Protein AF-A0A7J4FAZ5-F1 (afdb_monomer_lite)

Structure (mmCIF, N/CA/C/O backbone):
data_AF-A0A7J4FAZ5-F1
#
_entry.id   AF-A0A7J4FAZ5-F1
#
loop_
_atom_site.group_PDB
_atom_site.id
_atom_site.type_symbol
_atom_site.label_atom_id
_atom_site.label_alt_id
_atom_site.label_comp_id
_atom_site.label_asym_id
_atom_site.label_entity_id
_atom_site.label_seq_id
_atom_site.pdbx_PDB_ins_code
_atom_site.Cartn_x
_atom_site.Cartn_y
_atom_site.Cartn_z
_atom_site.occupancy
_atom_site.B_iso_or_equiv
_atom_site.auth_seq_id
_atom_site.auth_comp_id
_atom_site.auth_asym_id
_atom_site.auth_atom_id
_atom_site.pdbx_PDB_model_num
ATOM 1 N N . MET A 1 1 ? 3.117 0.063 7.610 1.00 90.06 1 MET A N 1
ATOM 2 C CA . MET A 1 1 ? 2.923 0.483 6.200 1.00 90.06 1 MET A CA 1
ATOM 3 C C . MET A 1 1 ? 2.628 -0.743 5.355 1.00 90.06 1 MET A C 1
ATOM 5 O O . MET A 1 1 ? 3.295 -1.752 5.536 1.00 90.06 1 MET A O 1
ATOM 9 N N . ILE A 1 2 ? 1.661 -0.651 4.447 1.00 95.69 2 ILE A N 1
ATOM 10 C CA . ILE A 1 2 ? 1.267 -1.708 3.516 1.00 95.69 2 ILE A CA 1
ATOM 11 C C . ILE A 1 2 ? 1.658 -1.261 2.105 1.00 95.69 2 ILE A C 1
ATOM 13 O O . ILE A 1 2 ? 1.281 -0.170 1.677 1.00 95.69 2 ILE A O 1
ATOM 17 N N . LYS A 1 3 ? 2.411 -2.098 1.382 1.00 94.56 3 LYS A N 1
ATOM 18 C CA . LYS A 1 3 ? 2.817 -1.839 -0.007 1.00 94.56 3 LY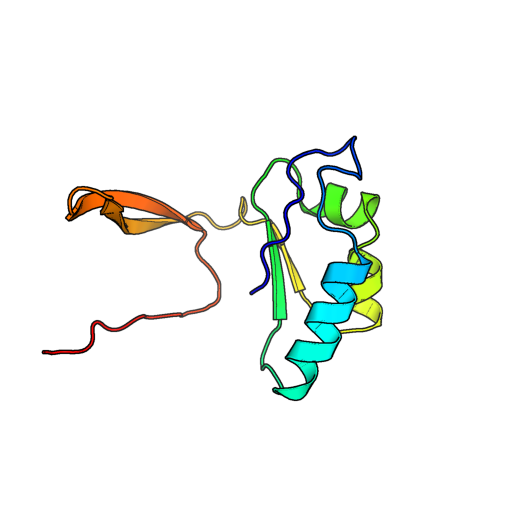S A CA 1
ATOM 19 C C . LYS A 1 3 ? 2.122 -2.825 -0.957 1.00 94.56 3 LYS A C 1
ATOM 21 O O . LYS A 1 3 ? 2.682 -3.893 -1.216 1.00 94.56 3 LYS A O 1
ATOM 26 N N . PRO A 1 4 ? 0.897 -2.534 -1.432 1.00 95.62 4 PRO A N 1
ATOM 27 C CA . PRO A 1 4 ? 0.180 -3.432 -2.333 1.00 95.62 4 PRO A CA 1
ATOM 28 C C . PRO A 1 4 ? 0.878 -3.493 -3.694 1.00 95.62 4 PRO A C 1
ATOM 30 O O . PRO A 1 4 ? 1.552 -2.552 -4.101 1.00 95.62 4 PRO A O 1
ATOM 33 N N . ASN A 1 5 ? 0.690 -4.579 -4.439 1.00 94.44 5 ASN A N 1
ATOM 34 C CA . ASN A 1 5 ? 1.174 -4.630 -5.812 1.00 94.44 5 ASN A CA 1
ATOM 35 C C . ASN A 1 5 ? 0.174 -3.917 -6.736 1.00 94.44 5 ASN A C 1
ATOM 37 O O . ASN A 1 5 ? -0.907 -4.449 -6.981 1.00 94.44 5 ASN A O 1
ATOM 41 N N . VAL A 1 6 ? 0.530 -2.736 -7.258 1.00 92.00 6 VAL A N 1
ATOM 42 C CA . VAL A 1 6 ? -0.288 -1.969 -8.226 1.00 92.00 6 VAL A CA 1
ATOM 43 C C . VAL A 1 6 ? 0.553 -1.415 -9.392 1.00 92.00 6 VAL A C 1
ATOM 45 O O . VAL A 1 6 ? 0.458 -0.264 -9.816 1.00 92.00 6 VAL A O 1
ATOM 48 N N . VAL A 1 7 ? 1.439 -2.258 -9.922 1.00 88.56 7 VAL A N 1
ATOM 49 C CA . VAL A 1 7 ? 2.384 -1.878 -10.987 1.00 88.56 7 VAL A CA 1
ATOM 50 C C . VAL A 1 7 ? 1.697 -1.723 -12.350 1.00 88.56 7 VAL A C 1
ATOM 52 O O . VAL A 1 7 ? 2.061 -0.832 -13.120 1.00 88.56 7 VAL A O 1
ATOM 55 N N . VAL A 1 8 ? 0.700 -2.566 -12.638 1.00 87.44 8 VAL A N 1
ATOM 56 C CA . VAL A 1 8 ? -0.033 -2.601 -13.913 1.00 87.44 8 VAL A CA 1
ATOM 57 C C . VAL A 1 8 ? -1.383 -1.902 -13.749 1.00 87.44 8 VAL A C 1
ATOM 59 O O . VAL A 1 8 ? -2.134 -2.210 -12.832 1.00 87.44 8 VAL A O 1
ATOM 62 N N . ASP A 1 9 ? -1.715 -0.973 -14.641 1.00 84.44 9 ASP A N 1
ATOM 63 C CA . ASP A 1 9 ? -2.941 -0.159 -14.580 1.00 84.44 9 ASP A CA 1
ATOM 64 C C . ASP A 1 9 ? -4.143 -0.772 -15.315 1.00 84.44 9 ASP A C 1
ATOM 66 O O . ASP A 1 9 ? -5.285 -0.444 -14.999 1.00 84.44 9 ASP A O 1
ATOM 70 N N . GLN A 1 10 ? -3.913 -1.688 -16.258 1.00 86.00 10 GLN A N 1
ATOM 71 C CA . GLN A 1 10 ? -4.970 -2.245 -17.116 1.00 86.00 10 GLN A CA 1
ATOM 72 C C . GLN A 1 10 ? -5.368 -3.693 -16.798 1.00 86.00 10 GLN A C 1
ATOM 74 O O . GLN A 1 10 ? -6.367 -4.181 -17.324 1.00 86.00 10 GLN A O 1
ATOM 79 N N . ASN A 1 11 ? -4.624 -4.395 -15.940 1.00 89.50 11 ASN A N 1
ATOM 80 C CA . ASN A 1 11 ? -4.872 -5.806 -15.643 1.00 89.50 11 ASN A CA 1
ATOM 81 C C . ASN A 1 11 ? -5.142 -6.032 -14.152 1.00 89.50 11 ASN A C 1
ATOM 83 O O . ASN A 1 11 ? -4.213 -6.140 -13.355 1.00 89.50 11 ASN A O 1
ATOM 87 N N . ARG A 1 12 ? -6.423 -6.184 -13.789 1.00 87.69 12 ARG A N 1
ATOM 88 C CA . ARG A 1 12 ? -6.855 -6.454 -12.405 1.00 87.69 12 ARG A CA 1
ATOM 89 C C . ARG A 1 12 ? -6.281 -7.751 -11.828 1.00 87.69 12 ARG A C 1
ATOM 91 O O . ARG A 1 12 ? -6.104 -7.824 -10.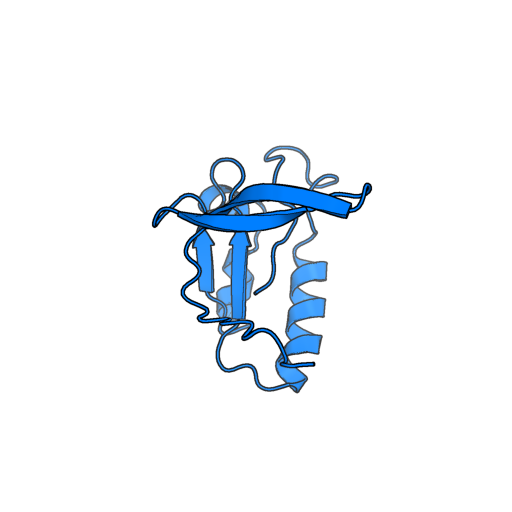621 1.00 87.69 12 ARG A O 1
ATOM 98 N N . LEU A 1 13 ? -5.958 -8.745 -12.660 1.00 92.00 13 LEU A N 1
ATOM 99 C CA . LEU A 1 13 ? -5.355 -10.006 -12.203 1.00 92.00 13 LEU A CA 1
ATOM 100 C C . LEU A 1 13 ? -3.886 -9.842 -11.785 1.00 92.00 13 LEU A C 1
ATOM 102 O O . LEU A 1 13 ? -3.345 -10.704 -11.101 1.00 92.00 13 LEU A O 1
ATOM 106 N N . ALA A 1 14 ? -3.242 -8.746 -12.193 1.00 92.88 14 ALA A N 1
ATOM 107 C CA . ALA A 1 14 ? -1.864 -8.415 -11.841 1.00 92.88 14 ALA A CA 1
ATOM 108 C C . ALA A 1 14 ? -1.776 -7.389 -10.695 1.00 92.88 14 ALA A C 1
ATOM 110 O O . ALA A 1 14 ? -0.706 -6.829 -10.463 1.00 92.88 14 ALA A O 1
ATOM 111 N N . VAL A 1 15 ? -2.884 -7.120 -9.999 1.00 94.75 15 VAL A N 1
ATOM 112 C CA . VAL A 1 15 ? -2.984 -6.125 -8.924 1.00 94.75 15 VAL A CA 1
ATOM 113 C C . VAL A 1 15 ? -3.552 -6.786 -7.673 1.00 94.75 15 VAL A C 1
ATOM 115 O O . VAL A 1 15 ? -4.418 -7.654 -7.759 1.00 94.75 15 VAL A O 1
ATOM 118 N N . THR A 1 16 ? -3.071 -6.390 -6.494 1.00 96.25 16 THR A N 1
ATOM 119 C CA . THR A 1 16 ? -3.658 -6.839 -5.225 1.00 96.25 16 THR A CA 1
ATOM 120 C C . THR A 1 16 ? -5.144 -6.456 -5.197 1.00 96.25 16 THR A C 1
ATOM 122 O O . THR A 1 16 ? -5.506 -5.306 -5.442 1.00 96.25 16 THR A O 1
ATOM 125 N N . HIS A 1 17 ? -6.047 -7.398 -4.934 1.00 96.25 17 HIS A N 1
ATOM 126 C CA . HIS A 1 17 ? -7.473 -7.065 -4.909 1.00 96.25 17 HIS A CA 1
ATOM 127 C C . HIS A 1 17 ? -7.801 -6.160 -3.710 1.00 96.25 17 HIS A C 1
ATOM 129 O O . HIS A 1 17 ? -7.219 -6.328 -2.638 1.00 96.25 17 HIS A O 1
ATOM 135 N N . VAL A 1 18 ? -8.750 -5.230 -3.865 1.00 96.69 18 VAL A N 1
ATOM 136 C CA . VAL A 1 18 ? -9.151 -4.313 -2.778 1.00 96.69 18 VAL A CA 1
ATOM 137 C C . VAL A 1 18 ? -9.653 -5.070 -1.545 1.00 96.69 18 VAL A C 1
ATOM 139 O O . VAL A 1 18 ? -9.344 -4.687 -0.424 1.00 96.69 18 VAL A O 1
ATOM 142 N N . ASP A 1 19 ? -10.328 -6.203 -1.740 1.00 97.44 19 ASP A N 1
ATOM 143 C CA . ASP A 1 19 ? -10.825 -7.023 -0.627 1.00 97.44 19 ASP A CA 1
ATOM 144 C C . ASP A 1 19 ? -9.703 -7.715 0.152 1.00 97.44 19 ASP A C 1
ATOM 146 O O . ASP A 1 19 ? -9.837 -7.924 1.352 1.00 97.44 19 ASP A O 1
ATOM 150 N N . ALA A 1 20 ? -8.575 -8.030 -0.495 1.00 97.56 20 ALA A N 1
ATOM 151 C CA . ALA A 1 20 ? -7.407 -8.548 0.216 1.00 97.56 20 ALA A CA 1
ATOM 152 C C . ALA A 1 20 ? -6.800 -7.468 1.120 1.00 97.56 20 ALA A C 1
ATOM 154 O O . ALA A 1 20 ? -6.346 -7.759 2.223 1.00 97.56 20 ALA A O 1
ATOM 155 N N . LEU A 1 21 ? -6.822 -6.214 0.659 1.00 97.38 21 LEU A N 1
ATOM 156 C CA . LEU A 1 21 ? -6.382 -5.077 1.455 1.00 97.38 21 LEU A CA 1
ATOM 157 C C . LEU A 1 21 ? -7.356 -4.800 2.606 1.00 97.38 21 LEU A C 1
ATOM 159 O O . LEU A 1 21 ? -6.895 -4.596 3.720 1.00 97.38 21 LEU A O 1
ATOM 163 N N . ARG A 1 22 ? -8.672 -4.884 2.369 1.00 98.12 22 ARG A N 1
ATOM 164 C CA . ARG A 1 22 ? -9.699 -4.791 3.420 1.00 98.12 22 ARG A CA 1
ATOM 165 C C . ARG A 1 22 ? -9.497 -5.846 4.507 1.00 98.12 22 ARG A C 1
ATOM 167 O O . ARG A 1 22 ? -9.358 -5.489 5.664 1.00 98.12 22 ARG A O 1
ATOM 174 N N . ALA A 1 23 ? -9.372 -7.117 4.125 1.00 98.06 23 ALA A N 1
ATOM 175 C CA . ALA A 1 23 ? -9.166 -8.207 5.079 1.00 98.06 23 ALA A CA 1
ATOM 176 C C . ALA A 1 23 ? -7.881 -8.038 5.909 1.00 98.06 23 ALA A C 1
ATOM 178 O O . ALA A 1 23 ? -7.838 -8.397 7.082 1.00 98.06 23 ALA A O 1
ATOM 179 N N . LEU A 1 24 ? -6.821 -7.483 5.310 1.00 97.81 24 LEU A N 1
ATOM 180 C CA . LEU A 1 24 ? -5.597 -7.159 6.038 1.00 97.81 24 LEU A CA 1
ATOM 181 C C . LEU A 1 24 ? -5.799 -5.988 7.009 1.00 97.81 24 LEU A C 1
ATOM 183 O O . LEU A 1 24 ? -5.234 -6.012 8.096 1.00 97.81 24 LEU A O 1
ATOM 187 N N . LEU A 1 25 ? -6.573 -4.972 6.619 1.00 97.44 25 LEU A N 1
ATOM 188 C CA . LEU A 1 25 ? -6.909 -3.851 7.494 1.00 97.44 25 LEU A CA 1
ATOM 189 C C . LEU A 1 25 ? -7.759 -4.315 8.678 1.00 97.44 25 LEU A C 1
ATOM 191 O O . LEU A 1 25 ? -7.402 -3.971 9.795 1.00 97.44 25 LEU A O 1
ATOM 195 N N . ASP A 1 26 ? -8.767 -5.166 8.458 1.00 97.44 26 ASP A N 1
ATOM 196 C CA . ASP A 1 26 ? -9.554 -5.793 9.534 1.00 97.44 26 ASP A CA 1
ATOM 197 C C . ASP A 1 26 ? -8.655 -6.508 10.548 1.00 97.44 26 ASP A C 1
ATOM 199 O O . ASP A 1 26 ? -8.804 -6.339 11.753 1.00 97.44 26 ASP A O 1
ATOM 203 N N . PHE A 1 27 ? -7.681 -7.279 10.058 1.00 97.06 27 PHE A N 1
ATOM 204 C CA . PHE A 1 27 ? -6.742 -7.997 10.915 1.00 97.06 27 PHE A CA 1
ATOM 205 C C . PHE A 1 27 ? -5.794 -7.063 11.682 1.00 97.06 27 PHE A C 1
ATOM 207 O O . PHE A 1 27 ? -5.478 -7.316 12.839 1.00 97.06 27 PHE A O 1
ATOM 214 N N . ILE A 1 28 ? -5.291 -6.006 11.037 1.00 95.44 28 ILE A N 1
ATOM 215 C CA . ILE A 1 28 ? -4.334 -5.082 11.660 1.00 95.44 28 ILE A CA 1
ATOM 216 C C . ILE A 1 28 ? -5.025 -4.152 12.668 1.00 95.44 28 ILE A C 1
ATOM 218 O O . ILE A 1 28 ? -4.385 -3.757 13.641 1.00 95.44 28 ILE A O 1
ATOM 222 N N . ASP A 1 29 ? -6.299 -3.816 12.461 1.00 93.44 29 ASP A N 1
ATOM 223 C CA . ASP A 1 29 ? -7.079 -2.939 13.346 1.00 93.44 29 ASP A CA 1
ATOM 224 C C . ASP A 1 29 ? -7.160 -3.486 14.782 1.00 93.44 29 ASP A C 1
ATOM 226 O O . ASP A 1 29 ? -7.094 -2.724 15.744 1.00 93.44 29 ASP A O 1
ATOM 230 N N . GLU A 1 30 ? -7.150 -4.816 14.948 1.00 95.38 30 GLU A N 1
ATOM 231 C CA . GLU A 1 30 ? -7.095 -5.484 16.260 1.00 95.38 30 GLU A CA 1
ATOM 232 C C . GLU A 1 30 ? -5.864 -5.098 17.105 1.00 95.38 30 GLU A C 1
ATOM 234 O O . GLU A 1 30 ? -5.856 -5.298 18.322 1.00 95.38 30 GLU A O 1
ATOM 239 N N . PHE A 1 31 ? -4.817 -4.555 16.476 1.00 95.50 31 PHE A N 1
ATOM 240 C CA . PHE A 1 31 ? -3.563 -4.170 17.123 1.00 95.50 31 PHE A CA 1
ATOM 241 C C . PHE A 1 31 ? -3.448 -2.666 17.416 1.00 95.50 31 PHE A C 1
ATOM 243 O O . PHE A 1 31 ? -2.381 -2.243 17.857 1.00 95.50 31 PHE A O 1
ATOM 250 N N . ASP A 1 32 ? -4.505 -1.879 17.179 1.00 92.44 32 ASP A N 1
ATOM 251 C CA . ASP A 1 32 ? -4.580 -0.431 17.451 1.00 92.44 32 ASP A CA 1
ATOM 252 C C . ASP A 1 32 ? -3.354 0.362 16.938 1.00 92.44 32 ASP A C 1
ATOM 254 O O . ASP A 1 32 ? -2.602 0.963 17.712 1.00 92.44 32 ASP A O 1
ATOM 258 N N . PRO A 1 33 ? -3.060 0.314 15.624 1.00 92.81 33 PRO A N 1
ATOM 259 C CA . PRO A 1 33 ? -1.900 1.002 15.072 1.00 92.81 33 PRO A CA 1
ATOM 260 C C . PRO A 1 33 ? -2.069 2.528 15.123 1.00 92.81 33 PRO A C 1
ATOM 262 O O . PRO A 1 33 ? -3.042 3.063 14.599 1.00 92.81 33 PRO A O 1
ATOM 265 N N . ASP A 1 34 ? -1.041 3.247 15.592 1.00 90.69 34 ASP A N 1
ATOM 266 C CA . ASP A 1 34 ? -1.019 4.724 15.574 1.00 90.69 34 ASP A CA 1
ATOM 267 C C . ASP A 1 34 ? -1.273 5.310 14.170 1.00 90.69 34 ASP A C 1
ATOM 269 O O . ASP A 1 34 ? -1.866 6.379 14.013 1.00 90.69 34 ASP A O 1
ATOM 273 N N . GLN A 1 35 ? -0.773 4.630 13.129 1.00 91.31 35 GLN A N 1
ATOM 274 C CA . GLN A 1 35 ? -0.960 5.031 11.739 1.00 91.31 35 GLN A CA 1
ATOM 275 C C . GLN A 1 35 ? -0.843 3.846 10.775 1.00 91.31 35 GLN A C 1
ATOM 277 O O . GLN A 1 35 ? 0.138 3.094 10.786 1.00 91.31 35 GLN A O 1
ATOM 282 N N . VAL A 1 36 ? -1.778 3.762 9.825 1.00 95.31 36 VAL A N 1
ATOM 283 C CA . VAL A 1 36 ? -1.679 2.857 8.677 1.00 95.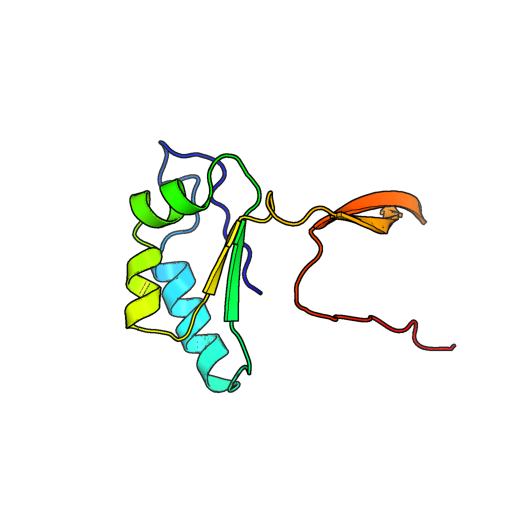31 36 VAL A CA 1
ATOM 284 C C . VAL A 1 36 ? -1.539 3.659 7.385 1.00 95.31 36 VAL A C 1
ATOM 286 O O . VAL A 1 36 ? -2.343 4.529 7.064 1.00 95.31 36 VAL A O 1
ATOM 289 N N . MET A 1 37 ? -0.499 3.341 6.617 1.00 95.75 37 MET A N 1
ATOM 290 C CA . MET A 1 37 ? -0.252 3.913 5.292 1.00 95.75 37 MET A CA 1
ATOM 291 C C . MET A 1 37 ? -0.320 2.828 4.225 1.00 95.75 37 MET A C 1
ATOM 293 O O . MET A 1 37 ? 0.325 1.788 4.382 1.00 95.75 37 MET A O 1
ATOM 297 N N . ILE A 1 38 ? -1.029 3.104 3.131 1.00 96.56 38 ILE A N 1
ATOM 298 C CA . ILE A 1 38 ? -1.028 2.318 1.895 1.00 96.56 38 ILE A CA 1
ATOM 299 C C . ILE A 1 38 ? -0.168 3.071 0.881 1.00 96.56 38 ILE A C 1
ATOM 301 O O . ILE A 1 38 ? -0.535 4.156 0.430 1.00 96.56 38 ILE A O 1
ATOM 305 N N . ALA A 1 39 ? 0.993 2.515 0.543 1.00 94.88 39 ALA A N 1
ATOM 306 C CA . ALA A 1 39 ? 2.024 3.228 -0.204 1.00 94.88 39 ALA A CA 1
ATOM 307 C C . ALA A 1 39 ? 2.510 2.443 -1.428 1.00 94.88 39 ALA A C 1
ATOM 309 O O . ALA A 1 39 ? 2.684 1.232 -1.359 1.00 94.88 39 ALA A O 1
ATOM 310 N N . GLU A 1 40 ? 2.772 3.122 -2.544 1.00 93.94 40 GLU A N 1
ATOM 311 C CA . GLU A 1 40 ? 3.387 2.522 -3.737 1.00 93.94 40 GLU A CA 1
ATOM 312 C C . GLU A 1 40 ? 4.253 3.558 -4.475 1.00 93.94 40 GLU A C 1
ATOM 314 O O . GLU A 1 40 ? 4.017 4.756 -4.350 1.00 93.94 40 GLU A O 1
ATOM 319 N N . GLY A 1 41 ? 5.275 3.103 -5.212 1.00 91.88 41 GLY A N 1
ATOM 320 C CA . GLY A 1 41 ? 6.199 3.941 -5.991 1.00 91.88 41 GLY A CA 1
ATOM 321 C C . GLY A 1 41 ? 6.191 3.666 -7.499 1.00 91.88 41 GLY A C 1
ATOM 322 O O . GLY A 1 41 ? 6.905 4.310 -8.253 1.00 91.88 41 GLY A O 1
ATOM 323 N N . SER A 1 42 ? 5.396 2.725 -7.991 1.00 89.81 42 SER A N 1
ATOM 324 C CA . SER A 1 42 ? 5.357 2.397 -9.418 1.00 89.81 42 SER A CA 1
ATOM 325 C C . SER A 1 42 ? 4.363 3.278 -10.184 1.00 89.81 42 SER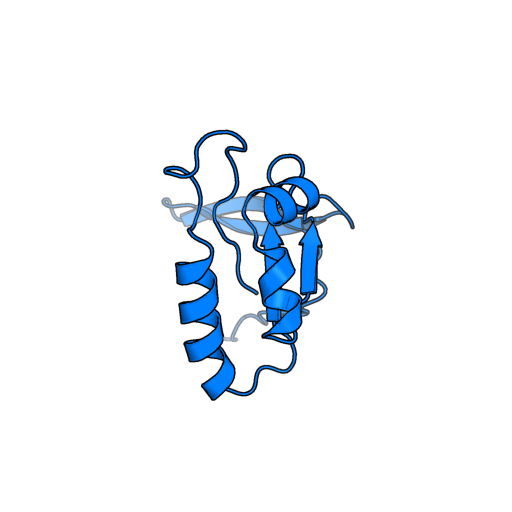 A C 1
ATOM 327 O O . SER A 1 42 ? 3.162 3.242 -9.911 1.00 89.81 42 SER A O 1
ATOM 329 N N . GLY A 1 43 ? 4.838 3.999 -11.207 1.00 89.88 43 GLY A N 1
ATOM 330 C CA . GLY A 1 43 ? 3.995 4.779 -12.126 1.00 89.88 43 GLY A CA 1
ATOM 331 C C . GLY A 1 43 ? 3.296 5.968 -11.458 1.00 89.88 43 GLY A C 1
ATOM 332 O O . GLY A 1 43 ? 3.964 6.811 -10.870 1.00 89.88 43 GLY A O 1
ATOM 333 N N . ASP A 1 44 ? 1.962 6.033 -11.567 1.00 93.38 44 ASP A N 1
ATOM 334 C CA . ASP A 1 44 ? 1.094 6.994 -10.860 1.00 93.38 44 ASP A CA 1
ATOM 335 C C . ASP A 1 44 ? 0.205 6.251 -9.836 1.00 93.38 44 ASP A C 1
ATOM 337 O O . ASP A 1 44 ? -0.916 5.832 -10.159 1.00 93.38 44 ASP A O 1
ATOM 341 N N . PRO A 1 45 ? 0.706 6.030 -8.605 1.00 94.00 45 PRO A N 1
ATOM 342 C CA . PRO A 1 45 ? 0.017 5.256 -7.577 1.00 94.00 45 PRO A CA 1
ATOM 343 C C . PRO A 1 45 ? -1.365 5.792 -7.213 1.00 94.00 45 PRO A C 1
ATOM 345 O O . PRO A 1 45 ? -2.307 5.014 -7.087 1.00 94.00 45 PRO A O 1
ATOM 348 N N . LEU A 1 46 ? -1.523 7.112 -7.075 1.00 94.88 46 LEU A N 1
ATOM 349 C CA . LEU A 1 46 ? -2.774 7.709 -6.596 1.00 94.88 46 LEU A CA 1
ATOM 350 C C . LEU A 1 46 ? -3.905 7.550 -7.617 1.00 94.88 46 LEU A C 1
ATOM 352 O O . LEU A 1 46 ? -5.042 7.236 -7.249 1.00 94.88 46 LEU A O 1
ATOM 356 N N . SER A 1 47 ? -3.597 7.719 -8.905 1.00 95.44 47 SER A N 1
ATOM 357 C CA . SER A 1 47 ? -4.550 7.446 -9.986 1.00 95.44 47 SER A CA 1
ATOM 358 C C . SER A 1 47 ? -4.958 5.969 -10.022 1.00 95.44 47 SER A C 1
ATOM 360 O O . SER A 1 47 ? -6.132 5.626 -10.213 1.00 95.44 47 SER A O 1
ATOM 362 N N . ARG A 1 48 ? -4.013 5.065 -9.750 1.00 95.19 48 ARG A N 1
ATOM 363 C CA . ARG A 1 48 ? -4.268 3.620 -9.729 1.00 95.19 48 ARG A CA 1
ATOM 364 C C . ARG A 1 48 ? -5.070 3.184 -8.510 1.00 95.19 48 ARG A C 1
ATOM 366 O O . ARG A 1 48 ? -6.037 2.445 -8.673 1.00 95.19 48 ARG A O 1
ATOM 373 N N . PHE A 1 49 ? -4.764 3.696 -7.319 1.00 96.50 49 PHE A N 1
ATOM 374 C CA . PHE A 1 49 ? -5.577 3.476 -6.120 1.00 96.50 49 PHE A CA 1
ATOM 375 C C . PHE A 1 49 ? -7.035 3.867 -6.364 1.00 96.50 49 PHE A C 1
ATOM 377 O O . PHE A 1 49 ? -7.942 3.112 -6.017 1.00 96.50 49 PHE A O 1
ATOM 384 N N . ARG A 1 50 ? -7.277 4.994 -7.043 1.00 95.81 50 ARG A N 1
ATOM 385 C CA . ARG A 1 50 ? -8.627 5.390 -7.465 1.00 95.81 50 ARG A CA 1
ATOM 386 C C . ARG A 1 50 ? -9.247 4.379 -8.433 1.00 95.81 50 ARG A C 1
ATOM 388 O O . ARG A 1 50 ? -10.370 3.938 -8.215 1.00 95.81 50 ARG A O 1
ATOM 395 N N . SER A 1 51 ? -8.518 3.990 -9.477 1.00 94.81 51 SER A N 1
ATOM 396 C CA . SER A 1 51 ? -9.010 3.099 -10.543 1.00 94.81 51 SER A CA 1
ATOM 397 C C . SER A 1 51 ? -9.331 1.674 -10.060 1.00 94.81 51 SER A C 1
ATOM 399 O O . SER A 1 51 ? -10.238 1.013 -10.579 1.00 94.81 51 SER A O 1
ATOM 401 N N . PHE A 1 52 ? -8.611 1.201 -9.041 1.00 95.38 52 PHE A N 1
ATOM 402 C CA . PHE A 1 52 ? -8.826 -0.106 -8.417 1.00 95.38 52 PHE A CA 1
ATOM 403 C C . PHE A 1 52 ? -9.722 -0.059 -7.171 1.00 95.38 52 PHE A C 1
ATOM 405 O O . PHE A 1 52 ? -9.953 -1.100 -6.563 1.00 95.38 52 PHE A O 1
ATOM 412 N N . GLY A 1 53 ? -10.282 1.107 -6.832 1.00 95.50 53 GLY A N 1
ATOM 413 C CA . GLY A 1 53 ? -11.274 1.261 -5.763 1.00 95.50 53 GLY A CA 1
ATOM 414 C C . GLY A 1 53 ? -10.695 1.328 -4.348 1.00 95.50 53 GLY A C 1
ATOM 415 O O . GLY A 1 53 ? -11.446 1.269 -3.383 1.00 95.50 53 GLY A O 1
ATOM 416 N N . TYR A 1 54 ? -9.379 1.476 -4.197 1.00 97.06 54 TYR A N 1
ATOM 417 C CA . TYR A 1 54 ? -8.731 1.487 -2.885 1.00 97.06 54 TYR A CA 1
ATOM 418 C C . TYR A 1 54 ? -9.123 2.704 -2.051 1.00 97.06 54 TYR A C 1
ATOM 420 O O . TYR A 1 54 ? -9.213 2.591 -0.838 1.00 97.06 54 TYR A O 1
ATOM 428 N N . LEU A 1 55 ? -9.380 3.855 -2.683 1.00 96.75 55 LEU A N 1
ATOM 429 C CA . LEU A 1 55 ? -9.713 5.088 -1.958 1.00 96.75 55 LEU A CA 1
ATOM 430 C C . LEU A 1 55 ? -11.007 4.977 -1.139 1.00 96.75 55 LEU A C 1
ATOM 432 O O . LEU A 1 55 ? -11.185 5.732 -0.188 1.00 96.75 55 LEU A O 1
ATOM 436 N N . GLU A 1 56 ? -11.887 4.032 -1.477 1.00 96.62 56 GLU A N 1
ATOM 437 C CA . GLU A 1 56 ? -13.099 3.763 -0.702 1.00 96.62 56 GLU A CA 1
ATOM 438 C C . GLU A 1 56 ? -12.768 3.205 0.692 1.00 96.62 56 GLU A C 1
ATOM 440 O O . GLU A 1 56 ? -13.469 3.529 1.647 1.00 96.62 56 GLU A O 1
ATOM 445 N N . LEU A 1 57 ? -11.637 2.501 0.848 1.00 97.12 57 LEU A N 1
ATOM 446 C CA . LEU A 1 57 ? -11.160 2.018 2.150 1.00 97.12 57 LEU A CA 1
ATOM 447 C C . LEU A 1 57 ? -10.858 3.164 3.122 1.00 97.12 57 LEU A C 1
ATOM 449 O O . LEU A 1 57 ? -10.984 2.979 4.324 1.00 97.12 57 LEU A O 1
ATOM 453 N N . GLY A 1 58 ? -10.528 4.363 2.630 1.00 95.69 58 GLY A N 1
ATOM 454 C CA . GLY A 1 58 ? -10.329 5.542 3.484 1.00 95.69 58 GLY A CA 1
ATOM 455 C C . GLY A 1 58 ? -11.604 6.040 4.176 1.00 95.69 58 GLY A C 1
ATOM 456 O O . GLY A 1 58 ? -11.533 6.927 5.020 1.00 95.69 58 GLY A O 1
ATOM 457 N N . ARG A 1 59 ? -12.779 5.507 3.811 1.00 95.50 59 ARG A N 1
ATOM 458 C CA . ARG A 1 59 ? -14.044 5.749 4.525 1.00 95.50 59 ARG A CA 1
ATOM 459 C C . ARG A 1 59 ? -14.313 4.716 5.616 1.00 95.50 59 ARG A C 1
ATOM 461 O O . ARG A 1 59 ? -15.101 4.992 6.512 1.00 95.50 59 ARG A O 1
ATOM 468 N N . GLU A 1 60 ? -13.705 3.540 5.495 1.00 95.62 60 GLU A N 1
ATOM 469 C CA . GLU A 1 60 ? -13.882 2.397 6.395 1.00 95.62 60 GLU A CA 1
ATOM 470 C C . GLU A 1 60 ? -12.777 2.366 7.467 1.00 95.62 60 GLU A C 1
ATOM 472 O O . GLU A 1 60 ? -13.052 2.024 8.611 1.00 95.62 60 GLU A O 1
ATOM 477 N N . TYR A 1 61 ? -11.559 2.799 7.119 1.00 95.88 61 TYR A N 1
ATOM 478 C CA . TYR A 1 61 ? -10.371 2.742 7.974 1.00 95.88 61 TYR A CA 1
ATOM 479 C C . TYR A 1 61 ? -9.608 4.077 7.978 1.00 95.88 61 TYR A C 1
ATOM 481 O O . TYR A 1 61 ? -9.580 4.772 6.954 1.00 95.88 61 TYR A O 1
ATOM 489 N N . PRO A 1 62 ? -8.910 4.423 9.077 1.00 94.25 62 PRO A N 1
ATOM 490 C CA . PRO A 1 62 ? -8.068 5.617 9.171 1.00 94.25 62 PRO A CA 1
ATOM 491 C C . PRO A 1 62 ? -6.724 5.430 8.434 1.00 94.25 62 PRO A C 1
ATOM 493 O O . PRO A 1 62 ? -5.650 5.448 9.034 1.00 94.25 62 PRO A O 1
ATOM 496 N N . VAL A 1 63 ? -6.774 5.230 7.113 1.00 95.88 63 VAL A N 1
ATOM 497 C CA . VAL A 1 63 ? -5.598 4.979 6.261 1.00 95.88 63 VAL A CA 1
ATOM 498 C C . VAL A 1 63 ? -5.172 6.213 5.462 1.00 95.88 63 VAL A C 1
ATOM 500 O O . VAL A 1 63 ? -5.998 6.923 4.889 1.00 95.88 63 VAL A O 1
ATOM 503 N N . GLU A 1 64 ? -3.861 6.439 5.349 1.00 95.62 64 GLU A N 1
ATOM 504 C CA . GLU A 1 64 ? -3.275 7.435 4.439 1.00 95.62 64 GLU A CA 1
ATOM 505 C C . GLU A 1 64 ? -2.769 6.758 3.152 1.00 95.62 64 GLU A C 1
ATOM 507 O O . GLU A 1 64 ? -2.088 5.731 3.199 1.00 95.62 64 GLU A O 1
ATOM 512 N N . PHE A 1 65 ? -3.068 7.346 1.989 1.00 96.00 65 PHE A N 1
ATOM 513 C CA . PHE A 1 65 ? -2.558 6.888 0.691 1.00 96.00 65 PHE A CA 1
ATOM 514 C C . PHE A 1 65 ? -1.327 7.696 0.280 1.00 96.00 65 PHE A C 1
ATOM 516 O O . PHE A 1 65 ? -1.403 8.917 0.143 1.00 96.00 65 PHE A O 1
ATOM 523 N N . VAL A 1 66 ? -0.206 7.013 0.041 1.00 94.31 66 VAL A N 1
ATOM 524 C CA . VAL A 1 66 ? 1.103 7.650 -0.166 1.00 94.31 66 VAL A CA 1
ATOM 525 C C . VAL A 1 66 ? 1.701 7.276 -1.524 1.00 94.31 66 VAL A C 1
ATOM 527 O O . VAL A 1 66 ? 1.803 6.102 -1.878 1.00 94.31 66 VAL A O 1
ATOM 530 N N . ASP A 1 67 ? 2.144 8.289 -2.271 1.00 93.19 67 ASP A N 1
ATOM 531 C CA . ASP A 1 67 ? 2.988 8.126 -3.459 1.00 93.19 67 ASP A CA 1
ATOM 532 C C . ASP A 1 67 ? 4.464 8.207 -3.053 1.00 93.19 67 ASP A C 1
ATOM 534 O O . ASP A 1 67 ? 4.971 9.276 -2.704 1.00 93.19 67 ASP A O 1
ATOM 538 N N . LEU A 1 68 ? 5.155 7.068 -3.110 1.00 91.44 68 LEU A N 1
ATOM 539 C CA . LEU A 1 68 ? 6.560 6.935 -2.719 1.00 91.44 68 LEU A CA 1
ATOM 540 C C . LEU A 1 68 ? 7.529 7.628 -3.687 1.00 91.44 68 LEU A C 1
ATOM 542 O O . LEU A 1 68 ? 8.711 7.753 -3.378 1.00 91.44 68 LEU A O 1
ATOM 546 N N . ASN A 1 69 ? 7.054 8.110 -4.839 1.00 90.19 69 ASN A N 1
ATOM 547 C CA . ASN A 1 69 ? 7.863 8.925 -5.746 1.00 90.19 69 ASN A CA 1
ATOM 548 C C . ASN A 1 69 ? 7.998 10.379 -5.278 1.00 90.19 69 ASN A C 1
ATOM 550 O O . ASN A 1 69 ? 8.763 11.155 -5.857 1.00 90.19 69 ASN A O 1
ATOM 554 N N . LYS A 1 70 ? 7.229 10.789 -4.265 1.00 89.06 70 LYS A N 1
ATOM 555 C CA . LYS A 1 70 ? 7.272 12.139 -3.698 1.00 89.06 70 LYS A CA 1
ATOM 556 C C . LYS A 1 70 ? 8.162 12.151 -2.453 1.00 89.06 70 LYS A C 1
ATOM 558 O O . LYS A 1 70 ? 8.159 11.213 -1.671 1.00 89.06 70 LYS A O 1
ATOM 563 N N . GLY A 1 71 ? 8.899 13.244 -2.238 1.00 80.12 71 GLY A N 1
ATOM 564 C CA . GLY A 1 71 ? 9.641 13.468 -0.985 1.00 80.12 71 GLY A CA 1
ATOM 565 C C . GLY A 1 71 ? 11.107 13.013 -0.965 1.00 80.12 71 GLY A C 1
ATOM 566 O O . GLY A 1 71 ? 11.780 13.219 0.043 1.00 80.12 71 GLY A O 1
ATOM 567 N N . GLY A 1 72 ? 11.633 12.491 -2.079 1.00 85.38 72 GLY A N 1
ATOM 568 C CA . GLY A 1 72 ? 13.035 12.076 -2.196 1.00 85.38 72 GLY A CA 1
ATOM 569 C C . GLY A 1 72 ? 13.346 10.767 -1.465 1.00 85.38 72 GLY A C 1
ATOM 570 O O . GLY A 1 72 ? 12.460 10.113 -0.918 1.00 85.38 72 GLY A O 1
ATOM 571 N N . TYR A 1 73 ? 14.619 10.377 -1.469 1.00 86.75 73 TYR A N 1
ATOM 572 C CA . TYR A 1 73 ? 15.090 9.128 -0.872 1.00 86.75 73 TYR A CA 1
ATOM 573 C C . TYR A 1 73 ? 16.303 9.355 0.036 1.00 86.75 73 TYR A C 1
ATOM 575 O O . TYR A 1 73 ? 16.978 10.385 -0.047 1.00 86.75 73 TYR A O 1
ATOM 583 N N . GLU A 1 74 ? 16.550 8.383 0.903 1.00 89.25 74 GLU A N 1
ATOM 584 C CA . GLU A 1 74 ? 17.796 8.184 1.638 1.00 89.25 74 GLU A CA 1
ATOM 585 C C . GLU A 1 74 ? 18.479 6.917 1.132 1.00 89.25 74 GLU A C 1
ATOM 587 O O . GLU A 1 74 ? 17.822 5.969 0.702 1.00 89.25 74 GLU A O 1
ATOM 592 N N . GLU A 1 75 ? 19.806 6.909 1.139 1.00 89.62 75 GLU A N 1
ATOM 593 C CA . GLU A 1 75 ? 20.570 5.733 0.747 1.00 89.62 75 GLU A CA 1
ATOM 594 C C . GLU A 1 75 ? 20.707 4.789 1.944 1.00 89.62 75 GLU A C 1
ATOM 596 O O . GLU A 1 75 ? 21.209 5.169 3.001 1.00 89.62 75 GLU A O 1
ATOM 601 N N . ILE A 1 76 ? 20.251 3.552 1.770 1.00 90.00 76 ILE A N 1
ATOM 602 C CA . ILE A 1 76 ? 20.387 2.477 2.749 1.00 90.00 76 ILE A CA 1
ATOM 603 C C . ILE A 1 76 ? 21.338 1.411 2.215 1.00 90.00 76 ILE A C 1
ATOM 605 O O . ILE A 1 76 ? 21.441 1.197 1.006 1.00 90.00 76 ILE A O 1
ATOM 609 N N . ARG A 1 77 ? 22.022 0.717 3.126 1.00 93.06 77 ARG A N 1
ATOM 610 C CA . ARG A 1 77 ? 22.855 -0.437 2.782 1.00 93.06 77 ARG A CA 1
ATOM 611 C C . ARG A 1 77 ? 22.024 -1.707 2.840 1.00 93.06 77 ARG A C 1
ATOM 613 O O . ARG A 1 77 ? 21.385 -1.989 3.851 1.00 93.06 77 ARG A O 1
ATOM 620 N N . LEU A 1 78 ? 22.046 -2.463 1.752 1.00 92.44 78 LEU A N 1
ATOM 621 C CA . LEU A 1 78 ? 21.413 -3.767 1.634 1.00 92.44 78 LEU A CA 1
ATOM 622 C C . LEU A 1 78 ? 22.478 -4.855 1.610 1.00 92.44 78 LEU A C 1
ATOM 624 O O . LEU A 1 78 ? 23.503 -4.715 0.943 1.00 92.44 78 LEU A O 1
ATOM 628 N N . LEU A 1 79 ? 22.191 -5.954 2.301 1.00 95.00 79 LEU A N 1
ATOM 629 C CA . LEU A 1 79 ? 22.964 -7.183 2.190 1.00 95.00 79 LEU A CA 1
ATOM 630 C C . LEU A 1 79 ? 22.530 -7.942 0.939 1.00 95.00 79 LEU A C 1
ATOM 632 O O . LEU A 1 79 ? 21.336 -8.146 0.701 1.00 95.00 79 LEU A O 1
ATOM 636 N N . THR A 1 80 ? 23.503 -8.366 0.147 1.00 93.12 80 THR A N 1
ATOM 637 C CA . THR A 1 80 ? 23.278 -9.191 -1.036 1.00 93.12 80 THR A CA 1
ATOM 638 C C . THR A 1 80 ? 23.292 -10.677 -0.669 1.00 93.12 80 THR A C 1
ATOM 640 O O . THR A 1 80 ? 23.718 -11.072 0.417 1.00 93.12 80 THR A O 1
ATOM 643 N N . ALA A 1 81 ? 22.794 -11.533 -1.567 1.00 92.75 81 ALA A N 1
ATOM 644 C CA . ALA A 1 81 ? 22.699 -12.978 -1.325 1.00 92.75 81 ALA A CA 1
ATOM 645 C C . ALA A 1 81 ? 24.067 -13.658 -1.103 1.00 92.75 81 ALA A C 1
ATOM 647 O O . ALA A 1 81 ? 24.140 -14.700 -0.458 1.00 92.75 81 ALA A O 1
ATOM 648 N N . ASP A 1 82 ? 25.141 -13.065 -1.621 1.00 94.94 82 ASP A N 1
ATOM 649 C CA . ASP A 1 82 ? 26.539 -13.451 -1.416 1.00 94.94 82 ASP A CA 1
ATOM 650 C C . ASP A 1 82 ? 27.187 -12.769 -0.194 1.00 94.94 82 ASP A C 1
ATOM 652 O O . ASP A 1 82 ? 28.402 -12.834 -0.030 1.00 94.94 82 ASP A O 1
ATOM 656 N N . PHE A 1 83 ? 26.386 -12.146 0.679 1.00 89.88 83 PHE A N 1
ATOM 657 C CA . PHE A 1 83 ? 26.815 -11.402 1.872 1.00 89.88 83 PHE A CA 1
ATOM 658 C C . PHE A 1 83 ? 27.696 -10.173 1.587 1.00 89.88 83 PHE A C 1
ATOM 660 O O . PHE A 1 83 ? 28.386 -9.681 2.479 1.00 89.88 83 PHE A O 1
ATOM 667 N N . GLY A 1 84 ? 27.660 -9.656 0.359 1.00 92.19 84 GLY A N 1
ATOM 668 C CA . GLY A 1 84 ? 28.181 -8.332 0.029 1.00 92.19 84 GLY A CA 1
ATOM 669 C C . GLY A 1 84 ? 27.242 -7.206 0.482 1.00 92.19 84 GLY A C 1
ATOM 670 O O . GLY A 1 84 ? 26.132 -7.444 0.962 1.00 92.19 84 GLY A O 1
ATOM 671 N N . GLU A 1 85 ? 27.684 -5.960 0.305 1.00 94.00 85 GLU A N 1
ATOM 672 C CA . GLU A 1 85 ? 26.874 -4.764 0.561 1.00 94.00 85 GLU A CA 1
ATOM 673 C C . GLU A 1 85 ? 26.628 -3.988 -0.738 1.00 94.00 85 GLU A C 1
ATOM 675 O O . GLU A 1 85 ? 27.530 -3.819 -1.562 1.00 94.00 85 GLU A O 1
ATOM 680 N N . THR A 1 86 ? 25.411 -3.472 -0.910 1.00 94.00 86 THR A N 1
ATOM 681 C CA . THR A 1 86 ? 25.071 -2.545 -1.996 1.00 94.00 86 THR A CA 1
ATOM 682 C C . THR A 1 86 ? 24.186 -1.406 -1.495 1.00 94.00 86 THR A C 1
ATOM 684 O O . THR A 1 86 ? 23.415 -1.575 -0.549 1.00 94.00 86 THR A O 1
ATOM 687 N N . GLY A 1 87 ? 24.314 -0.231 -2.108 1.00 91.62 87 GLY A N 1
ATOM 688 C CA . GLY A 1 87 ? 23.479 0.929 -1.805 1.00 91.62 87 GLY A CA 1
ATOM 689 C C . GLY A 1 87 ? 22.143 0.853 -2.539 1.00 91.62 87 GLY A C 1
ATOM 690 O O . GLY A 1 87 ? 22.088 0.485 -3.713 1.00 91.62 87 GLY A O 1
ATOM 691 N N . ALA A 1 88 ? 21.060 1.223 -1.863 1.00 89.25 88 ALA A N 1
ATOM 692 C CA . ALA A 1 88 ? 19.750 1.385 -2.479 1.00 89.25 88 ALA A CA 1
ATOM 693 C C . ALA A 1 88 ? 19.067 2.656 -1.974 1.00 89.25 88 ALA A C 1
ATOM 695 O O . ALA A 1 88 ? 19.113 2.973 -0.787 1.00 89.25 88 ALA A O 1
ATOM 696 N N . GLY A 1 89 ? 18.396 3.371 -2.876 1.00 86.94 89 GLY A N 1
ATOM 697 C CA . GLY A 1 89 ? 17.536 4.486 -2.496 1.00 86.94 89 GLY A CA 1
ATOM 698 C C . GLY A 1 89 ? 16.238 3.972 -1.879 1.00 86.94 89 GLY A C 1
ATOM 699 O O . GLY A 1 89 ? 15.471 3.276 -2.540 1.00 86.94 89 GLY A O 1
ATOM 700 N N . CYS A 1 90 ? 15.978 4.336 -0.629 1.00 84.19 90 CYS A N 1
ATOM 701 C CA . CYS A 1 90 ? 14.711 4.104 0.048 1.00 84.19 90 CYS A CA 1
ATOM 702 C C . CYS A 1 90 ? 13.970 5.442 0.184 1.00 84.19 90 CYS A C 1
ATOM 704 O O . CYS A 1 90 ? 14.558 6.392 0.707 1.00 84.19 90 CYS A O 1
ATOM 706 N N . PRO A 1 91 ? 12.716 5.569 -0.290 1.00 83.75 91 PRO A N 1
ATOM 707 C CA . PRO A 1 91 ? 11.924 6.777 -0.091 1.00 83.75 91 PRO A CA 1
ATOM 708 C C . PRO A 1 91 ? 11.943 7.198 1.373 1.00 83.75 91 PRO A C 1
ATOM 710 O O . PRO A 1 91 ? 11.824 6.349 2.258 1.00 83.75 91 PRO A O 1
ATOM 713 N N . ARG A 1 92 ? 12.079 8.502 1.629 1.00 74.94 92 ARG A N 1
ATOM 714 C CA . ARG A 1 92 ? 12.068 9.036 2.993 1.00 74.94 92 ARG A CA 1
ATOM 715 C C . ARG A 1 92 ? 10.681 8.806 3.596 1.00 74.94 92 ARG A C 1
ATOM 717 O O . ARG A 1 92 ? 9.767 9.608 3.415 1.00 74.94 92 ARG A O 1
ATOM 724 N N . SER A 1 93 ? 10.480 7.673 4.262 1.00 62.50 93 SER A N 1
ATOM 725 C CA . SER A 1 93 ? 9.225 7.394 4.943 1.00 62.50 93 SER A CA 1
ATOM 726 C C . SER A 1 93 ? 9.107 8.327 6.143 1.00 62.50 93 SER A C 1
ATOM 728 O O . SER A 1 93 ? 10.049 8.454 6.918 1.00 62.50 93 SER A O 1
ATOM 730 N N . ARG A 1 94 ? 7.929 8.929 6.366 1.00 53.34 94 ARG A N 1
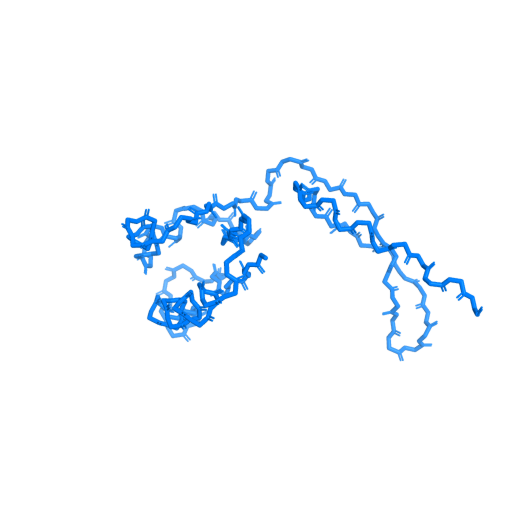ATOM 731 C CA . ARG A 1 94 ? 7.618 9.614 7.641 1.00 53.34 94 ARG A CA 1
ATOM 732 C C . ARG A 1 94 ? 7.749 8.697 8.867 1.00 53.34 94 ARG A C 1
ATOM 734 O O . ARG A 1 94 ? 7.766 9.183 9.991 1.00 53.34 94 ARG A O 1
ATOM 741 N N . LEU A 1 95 ? 7.849 7.387 8.653 1.00 47.62 95 LEU A N 1
ATOM 742 C CA . LEU A 1 95 ? 8.168 6.405 9.675 1.00 47.62 95 LEU A CA 1
ATOM 743 C C . LEU A 1 95 ? 9.662 6.483 9.985 1.00 47.62 95 LEU A C 1
ATOM 745 O O . LEU A 1 95 ? 10.481 5.938 9.247 1.00 47.62 95 LEU A O 1
ATOM 749 N N . GLY A 1 96 ? 10.000 7.132 11.096 1.00 42.62 96 GLY A N 1
ATOM 750 C CA . GLY A 1 96 ? 11.270 6.946 11.790 1.00 42.62 96 GLY A CA 1
ATOM 751 C C . GLY A 1 96 ? 11.389 5.521 12.328 1.00 42.62 96 GLY A C 1
ATOM 752 O O . GLY A 1 96 ? 11.388 5.305 13.533 1.00 42.62 96 GLY A O 1
ATOM 753 N N . ALA A 1 97 ? 11.481 4.533 11.439 1.00 44.62 97 ALA A N 1
ATOM 754 C CA . ALA A 1 97 ? 11.971 3.212 11.788 1.00 44.62 97 ALA A CA 1
ATOM 755 C C . ALA A 1 97 ? 13.499 3.288 11.819 1.00 44.62 97 ALA A C 1
ATOM 757 O O . ALA A 1 97 ? 14.186 2.753 10.950 1.00 44.62 97 ALA A O 1
ATOM 758 N N . THR A 1 98 ? 14.037 4.000 12.809 1.00 37.56 98 THR A N 1
ATOM 759 C CA . THR A 1 98 ? 15.439 3.849 13.180 1.00 37.56 98 THR A CA 1
ATOM 760 C C . THR A 1 98 ? 15.573 2.419 13.685 1.00 37.56 98 THR A C 1
ATOM 762 O O . THR A 1 98 ? 15.284 2.118 14.841 1.00 37.56 98 THR A O 1
ATOM 765 N N . VAL A 1 99 ? 15.937 1.494 12.799 1.00 44.94 99 VAL A N 1
ATOM 766 C CA . VAL A 1 99 ? 16.463 0.203 13.226 1.00 44.94 99 VAL A CA 1
ATOM 767 C C . VAL A 1 99 ? 17.837 0.524 13.790 1.00 44.94 99 VAL A C 1
ATOM 769 O O . VAL A 1 99 ? 18.828 0.543 13.063 1.00 44.94 99 VAL A O 1
ATOM 772 N N . GLU A 1 100 ? 17.890 0.878 15.073 1.00 35.31 100 GLU A N 1
ATOM 773 C CA . GLU A 1 100 ? 19.174 0.928 15.751 1.00 35.31 100 GLU A CA 1
ATOM 774 C C . GLU A 1 100 ? 19.782 -0.478 15.689 1.00 35.31 100 GLU A C 1
ATOM 776 O O . GLU A 1 100 ? 19.092 -1.463 15.990 1.00 35.31 100 GLU A O 1
ATOM 781 N N . PRO A 1 101 ? 21.047 -0.610 15.256 1.00 40.34 101 PRO A N 1
ATOM 782 C CA . PRO A 1 101 ? 21.717 -1.893 15.288 1.00 40.34 101 PRO A CA 1
ATOM 783 C C . PRO A 1 101 ? 21.723 -2.370 16.739 1.00 40.34 101 PRO A C 1
ATOM 785 O O . PRO A 1 101 ? 22.225 -1.680 17.626 1.00 40.34 101 PRO A O 1
ATOM 788 N N . ARG A 1 102 ? 21.150 -3.550 17.001 1.00 37.91 102 ARG A N 1
ATOM 789 C CA . ARG A 1 102 ? 21.347 -4.196 18.299 1.00 37.91 102 ARG A CA 1
ATOM 790 C C . ARG A 1 102 ? 22.845 -4.440 18.454 1.00 37.91 102 ARG A C 1
ATOM 792 O O . ARG A 1 102 ? 23.433 -5.171 17.658 1.00 37.91 102 ARG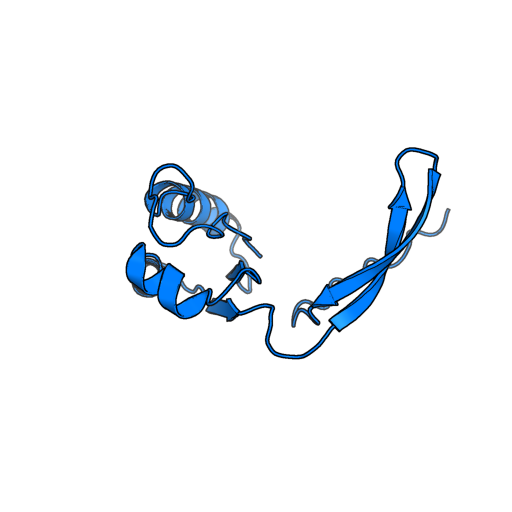 A O 1
ATOM 799 N N . SER A 1 103 ? 23.438 -3.793 19.452 1.00 40.81 103 SER A N 1
ATOM 800 C CA . SER A 1 103 ? 24.789 -4.089 19.922 1.00 40.81 103 SER A CA 1
ATOM 801 C C . SER A 1 103 ? 24.921 -5.589 20.241 1.00 40.81 103 SER A C 1
ATOM 803 O O . SER A 1 103 ? 23.922 -6.189 20.650 1.00 40.81 103 SER A O 1
ATOM 805 N N . PRO A 1 104 ? 26.110 -6.180 20.015 1.00 57.62 104 PRO A N 1
ATOM 806 C CA . PRO A 1 104 ? 26.345 -7.624 20.100 1.00 57.62 104 PRO A CA 1
ATOM 807 C C . PRO A 1 104 ? 26.059 -8.228 21.478 1.00 57.62 104 PRO A C 1
ATOM 809 O O . PRO A 1 104 ? 26.231 -7.514 22.494 1.00 57.62 104 PRO A O 1
#

Sequence (104 aa):
MIKPNVVVDQNRLAVTHVDALRALLDFIDEFDPDQVMIAEGSGDPLSRFRSFGYLELGREYPVEFVDLNKGGYEEIRLLTADFGETGAGCPRSRLGATVEPRSP

Secondary structure (DSSP, 8-state):
-B------SS-GGGS--HHHHHHHHHHHHTT--S-EEEEE-SS-HHHHHHHTTGGGGGGTS-EEEEETTSS-EEEEEEE-TTS-EEEEEEE--S-----PPPP-

Foldseek 3Di:
DAEWQQQDQPDPVRTDALVNVVVVQVVCVVVVDPAAEYEYAHDDQVVSCVSRVNVVVVVVDVYHYYHLVPQWFDWDWDQDPVRDIDIDTGRPDPDPPPPPPPDD

pLDDT: mean 87.48, std 15.92, range [35.31, 98.12]

Radius of gyration: 15.91 Å; chains: 1; bounding box: 42×27×37 Å